Protein AF-A0A1B8QFK4-F1 (afdb_monomer_lite)

Sequence (98 aa):
LFEINRNTLNDWIKLYQEQGNTKPKPFAPVGVKHIITDLIAFEDYVNAQQFDTAKQLREQYLKDHPDIDISYNAFLQTLRRIKWSFKKRPRSLSKPIY

Radius of gyration: 25.4 Å; chains: 1; bounding box: 62×28×75 Å

pLDDT: mean 81.76, std 11.45, range [52.72, 92.69]

Foldseek 3Di:
DPPDDPVVVVVQVVVCVVPVDSDPDPDDPPDDDQLDPDLPVVVVLVVVDDDDDLVVVVVVVCVVPVVGDDDSVSSVVSCVVNVNDCPPDPDPPPPPDD

Organism: NCBI:txid34059

Secondary structure (DSSP, 8-state):
-----HHHHHHHHHHHHHHSS-PPPPPP--SPPPS---HHHHHHHHHH---SSHHHHHHHHHHH-TT----HHHHHHHHHHTT-----PPP-------

Structure (mmCIF, N/CA/C/O backbone):
data_AF-A0A1B8QFK4-F1
#
_entry.id   AF-A0A1B8QFK4-F1
#
loop_
_atom_site.group_PDB
_atom_site.id
_atom_site.type_symbol
_atom_site.label_atom_id
_atom_site.label_alt_id
_atom_site.label_comp_id
_atom_site.label_asym_id
_atom_site.label_entity_id
_atom_site.label_seq_id
_atom_site.pdbx_PDB_ins_code
_atom_site.Cartn_x
_atom_site.Cartn_y
_atom_site.Cartn_z
_atom_site.occupancy
_atom_site.B_iso_or_equiv
_atom_site.auth_seq_id
_atom_site.auth_comp_id
_atom_site.auth_asym_id
_atom_site.auth_atom_id
_atom_site.pdbx_PDB_model_num
ATOM 1 N N . LEU A 1 1 ? 30.939 13.420 -40.192 1.00 68.50 1 LEU A N 1
ATOM 2 C CA . LEU A 1 1 ? 30.872 12.275 -39.253 1.00 68.50 1 LEU A CA 1
ATOM 3 C C . LEU A 1 1 ? 29.815 12.607 -38.210 1.00 68.50 1 LEU A C 1
ATOM 5 O O . LEU A 1 1 ? 29.746 13.766 -37.830 1.00 68.50 1 LEU A O 1
ATOM 9 N N . PHE A 1 2 ? 29.003 11.651 -37.762 1.00 71.12 2 PHE A N 1
ATOM 10 C CA . PHE A 1 2 ? 28.141 11.883 -36.599 1.00 71.12 2 PHE A CA 1
ATOM 11 C C . PHE A 1 2 ? 29.044 11.923 -35.358 1.00 71.12 2 PHE A C 1
ATOM 13 O O . PHE A 1 2 ? 29.785 10.968 -35.137 1.00 71.12 2 PHE A O 1
ATOM 20 N N . GLU A 1 3 ? 29.048 13.023 -34.603 1.00 85.69 3 GLU A N 1
ATOM 21 C CA . GLU A 1 3 ? 29.883 13.260 -33.407 1.00 85.69 3 GLU A CA 1
ATOM 22 C C . GLU A 1 3 ? 29.437 12.394 -32.213 1.00 85.69 3 GLU A C 1
ATOM 24 O O . GLU A 1 3 ? 29.067 12.874 -31.147 1.00 85.69 3 GLU A O 1
ATOM 29 N N . ILE A 1 4 ? 29.407 11.080 -32.416 1.00 85.38 4 ILE A N 1
ATOM 30 C CA . ILE A 1 4 ? 28.881 10.095 -31.479 1.00 85.38 4 ILE A CA 1
ATOM 31 C C . ILE A 1 4 ? 30.017 9.156 -31.100 1.00 85.38 4 ILE A C 1
ATOM 33 O O . ILE A 1 4 ? 30.808 8.722 -31.942 1.00 85.38 4 ILE A O 1
ATOM 37 N N . ASN A 1 5 ? 30.089 8.813 -29.817 1.00 88.31 5 ASN A N 1
ATOM 38 C CA . ASN A 1 5 ? 31.053 7.840 -29.333 1.00 88.31 5 ASN A CA 1
ATOM 39 C C . ASN A 1 5 ? 30.799 6.466 -29.985 1.00 88.31 5 ASN A C 1
ATOM 41 O O . ASN A 1 5 ? 29.658 6.011 -30.096 1.00 88.31 5 ASN A O 1
ATOM 45 N N . ARG A 1 6 ? 31.874 5.771 -30.377 1.00 87.75 6 ARG A N 1
ATOM 46 C CA . ARG A 1 6 ? 31.808 4.424 -30.960 1.00 87.75 6 ARG A CA 1
ATOM 47 C C . ARG A 1 6 ? 31.038 3.436 -30.077 1.00 87.75 6 ARG A C 1
ATOM 49 O O . ARG A 1 6 ? 30.329 2.591 -30.612 1.00 87.75 6 ARG A O 1
ATOM 56 N N . ASN A 1 7 ? 31.134 3.572 -28.756 1.00 89.44 7 ASN A N 1
ATOM 57 C CA . ASN A 1 7 ? 30.418 2.724 -27.803 1.00 89.44 7 ASN A CA 1
ATOM 58 C C . ASN A 1 7 ? 28.906 2.952 -27.878 1.00 89.44 7 ASN A C 1
ATOM 60 O O . ASN A 1 7 ? 28.156 1.994 -28.009 1.00 89.44 7 ASN A O 1
ATOM 64 N N . THR A 1 8 ? 28.466 4.211 -27.927 1.00 85.75 8 THR A N 1
ATOM 65 C CA . THR A 1 8 ? 27.048 4.564 -28.088 1.00 85.75 8 THR A CA 1
ATOM 66 C C . THR A 1 8 ? 26.483 4.031 -29.403 1.00 85.75 8 THR A C 1
ATOM 68 O O . THR A 1 8 ? 25.373 3.508 -29.434 1.00 85.75 8 THR A O 1
ATOM 71 N N . LEU A 1 9 ? 27.263 4.102 -30.487 1.00 87.81 9 LEU A N 1
ATOM 72 C CA . LEU A 1 9 ? 26.866 3.521 -31.769 1.00 87.81 9 LEU A CA 1
ATOM 73 C C . LEU A 1 9 ? 26.716 1.993 -31.682 1.00 87.81 9 LEU A C 1
ATOM 75 O O . LEU A 1 9 ? 25.743 1.446 -32.197 1.00 87.81 9 LEU A O 1
ATOM 79 N N . ASN A 1 10 ? 27.647 1.305 -31.016 1.00 89.06 10 ASN A N 1
ATOM 80 C CA . ASN A 1 10 ? 27.565 -0.142 -30.813 1.00 89.06 10 ASN A CA 1
ATOM 81 C C . ASN A 1 10 ? 26.351 -0.531 -29.953 1.00 89.06 10 ASN A C 1
ATOM 83 O O . ASN A 1 10 ? 25.667 -1.499 -30.281 1.00 89.06 10 ASN A O 1
ATOM 87 N N . ASP A 1 11 ? 26.046 0.237 -28.904 1.00 86.31 11 ASP A N 1
ATOM 88 C CA . ASP A 1 11 ? 24.876 0.009 -28.050 1.00 86.31 11 ASP A CA 1
ATOM 89 C C . ASP A 1 11 ? 23.569 0.151 -28.840 1.00 86.31 11 ASP A C 1
ATOM 91 O O . ASP A 1 11 ? 22.658 -0.661 -28.687 1.00 86.31 11 ASP A O 1
ATOM 95 N N . TRP A 1 12 ? 23.480 1.134 -29.741 1.00 86.69 12 TRP A N 1
ATOM 96 C CA . TRP A 1 12 ? 22.313 1.302 -30.612 1.00 86.69 12 TRP A CA 1
ATOM 97 C C . TRP A 1 12 ? 22.166 0.171 -31.629 1.00 86.69 12 TRP A C 1
ATOM 99 O O . TRP A 1 12 ? 21.052 -0.297 -31.856 1.00 86.69 12 TRP A O 1
ATOM 109 N N . ILE A 1 13 ? 23.272 -0.298 -32.215 1.00 88.50 13 ILE A N 1
ATOM 110 C CA . ILE A 1 13 ? 23.261 -1.455 -33.124 1.00 88.50 13 ILE A CA 1
ATOM 111 C C . ILE A 1 13 ? 22.782 -2.703 -32.378 1.00 88.50 13 ILE A C 1
ATOM 113 O O . ILE A 1 13 ? 21.934 -3.435 -32.889 1.00 88.50 13 ILE A O 1
ATOM 117 N N . LYS A 1 14 ? 23.273 -2.919 -31.154 1.00 89.12 14 LYS A N 1
ATOM 118 C CA . LYS A 1 14 ? 22.857 -4.038 -30.307 1.00 89.12 14 LYS A CA 1
ATOM 119 C C . LYS A 1 14 ? 21.370 -3.955 -29.945 1.00 89.12 14 LYS A C 1
ATOM 121 O O . LYS A 1 14 ? 20.651 -4.933 -30.118 1.00 89.12 14 LYS A O 1
ATOM 126 N N . LEU A 1 15 ? 20.885 -2.781 -29.532 1.00 86.62 15 LEU A N 1
ATOM 127 C CA . LEU A 1 15 ? 19.460 -2.554 -29.256 1.00 86.62 15 LEU A CA 1
ATOM 128 C C . LEU A 1 15 ? 18.583 -2.828 -30.487 1.00 86.62 15 LEU A C 1
ATOM 130 O O . LEU A 1 15 ? 17.532 -3.454 -30.362 1.00 86.62 15 LEU A O 1
ATOM 134 N N . TYR A 1 16 ? 19.032 -2.419 -31.676 1.00 88.31 16 TYR A N 1
ATOM 135 C CA . TYR A 1 16 ? 18.316 -2.672 -32.924 1.00 88.31 16 TYR A CA 1
ATOM 136 C C . TYR A 1 16 ? 18.262 -4.162 -33.283 1.00 88.31 16 TYR A C 1
ATOM 138 O O . TYR A 1 16 ? 17.214 -4.645 -33.703 1.00 88.31 16 TYR A O 1
ATOM 146 N N . GLN A 1 17 ? 19.354 -4.905 -33.082 1.00 88.75 17 GLN A N 1
ATOM 147 C CA . GLN A 1 17 ? 19.372 -6.360 -33.275 1.00 88.75 17 GLN A CA 1
ATOM 148 C C . GLN A 1 17 ? 18.430 -7.086 -32.305 1.00 88.75 17 GLN A C 1
ATOM 150 O O . GLN A 1 17 ? 17.782 -8.052 -32.695 1.00 88.75 17 GLN A O 1
ATOM 155 N N . GLU A 1 18 ? 18.328 -6.616 -31.060 1.00 85.38 18 GLU A N 1
ATOM 156 C CA . GLU A 1 18 ? 17.480 -7.226 -30.030 1.00 85.38 18 GLU A CA 1
ATOM 157 C C . GLU A 1 18 ? 15.984 -6.900 -30.196 1.00 85.38 18 GLU A C 1
ATOM 159 O O . GLU A 1 18 ? 15.139 -7.751 -29.927 1.00 85.38 18 GLU A O 1
ATOM 164 N N . GLN A 1 19 ? 15.634 -5.674 -30.603 1.00 83.31 19 GLN A N 1
ATOM 165 C CA . GLN A 1 19 ? 14.250 -5.166 -30.563 1.00 83.31 19 GLN A CA 1
ATOM 166 C C . GLN A 1 19 ? 13.653 -4.857 -31.945 1.00 83.31 19 GLN A C 1
ATOM 168 O O . GLN A 1 19 ? 12.477 -4.494 -32.042 1.00 83.31 19 GLN A O 1
ATOM 173 N N . GLY A 1 20 ? 14.453 -4.929 -33.013 1.00 85.00 20 GLY A N 1
ATOM 174 C CA . GLY A 1 20 ? 14.062 -4.529 -34.370 1.00 85.00 20 GLY A CA 1
ATOM 175 C C . GLY A 1 20 ? 13.809 -3.025 -34.530 1.00 85.00 20 GLY A C 1
ATOM 176 O O 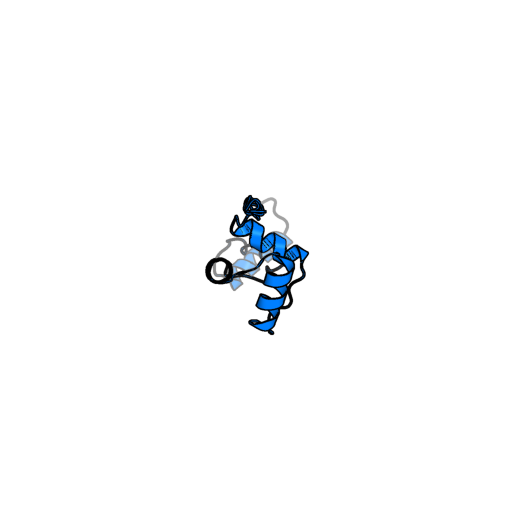. GLY A 1 20 ? 13.255 -2.596 -35.540 1.00 85.00 20 GLY A O 1
ATOM 177 N N . ASN A 1 21 ? 14.154 -2.212 -33.526 1.00 82.94 21 ASN A N 1
ATOM 178 C CA . ASN A 1 21 ? 13.966 -0.766 -33.534 1.00 82.94 21 ASN A CA 1
ATOM 179 C C . ASN A 1 21 ? 15.002 -0.060 -32.641 1.00 82.94 21 ASN A C 1
ATOM 181 O O . ASN A 1 21 ? 15.658 -0.687 -31.816 1.00 82.94 21 ASN A O 1
ATOM 185 N N . THR A 1 22 ? 15.157 1.253 -32.819 1.00 77.69 22 THR A N 1
ATOM 186 C CA . THR A 1 22 ? 16.117 2.088 -32.073 1.00 77.69 22 THR A CA 1
ATOM 187 C C . THR A 1 22 ? 15.481 2.843 -30.904 1.00 77.69 22 THR A C 1
ATOM 189 O O . THR A 1 22 ? 16.086 3.776 -30.371 1.00 77.69 22 THR A O 1
ATOM 192 N N . LYS A 1 23 ? 14.250 2.493 -30.502 1.00 81.38 23 LYS A N 1
ATOM 193 C CA . LYS A 1 23 ? 13.619 3.159 -29.362 1.00 81.38 23 LYS A CA 1
ATOM 194 C C . LYS A 1 23 ? 14.401 2.807 -28.094 1.00 81.38 23 LYS A C 1
ATOM 196 O O . LYS A 1 23 ? 14.801 1.656 -27.917 1.00 81.38 23 LYS A O 1
ATOM 201 N N . PRO A 1 24 ? 14.623 3.780 -27.197 1.00 78.19 24 PRO A N 1
ATOM 202 C CA . PRO A 1 24 ? 15.252 3.486 -25.923 1.00 78.19 24 PRO A CA 1
ATOM 203 C C . PRO A 1 24 ? 14.386 2.485 -25.157 1.00 78.19 24 PRO A C 1
ATOM 205 O O . PRO A 1 24 ? 13.154 2.570 -25.168 1.00 78.19 24 PRO A O 1
ATOM 208 N N . LYS A 1 25 ? 15.038 1.543 -24.471 1.00 78.06 25 LYS A N 1
ATOM 209 C CA . LYS A 1 25 ? 14.341 0.603 -23.594 1.00 78.06 25 LYS A CA 1
ATOM 210 C C . LYS A 1 25 ? 13.553 1.411 -22.554 1.00 78.06 25 LYS A C 1
ATOM 212 O O . LYS A 1 25 ? 14.136 2.324 -21.961 1.00 78.06 25 LYS A O 1
ATOM 217 N N . PRO A 1 26 ? 12.260 1.113 -22.326 1.00 75.19 26 PRO A N 1
ATOM 218 C CA . PRO A 1 26 ? 11.495 1.818 -21.313 1.00 75.19 26 PRO A CA 1
ATOM 219 C C . PRO A 1 26 ? 12.218 1.685 -19.976 1.00 75.19 26 PRO A C 1
ATOM 221 O O . PRO A 1 26 ? 12.664 0.599 -19.596 1.00 75.19 26 PRO A O 1
ATOM 224 N N . PHE A 1 27 ? 12.376 2.815 -19.297 1.00 75.56 27 PHE A N 1
ATOM 225 C CA . PHE A 1 27 ? 13.023 2.861 -18.000 1.00 75.56 27 PHE A CA 1
ATOM 226 C C . PHE A 1 27 ? 12.241 1.971 -17.033 1.00 75.56 27 PHE A C 1
ATOM 228 O O . PHE A 1 27 ? 11.018 2.089 -16.928 1.00 75.56 27 PHE A O 1
ATOM 235 N N . ALA A 1 28 ? 12.930 1.051 -16.356 1.00 74.25 28 ALA A N 1
ATOM 236 C CA . ALA A 1 28 ? 12.286 0.259 -15.320 1.00 74.25 28 ALA A CA 1
ATOM 237 C C . ALA A 1 28 ? 11.758 1.221 -14.241 1.00 74.25 28 ALA A C 1
ATOM 239 O O . ALA A 1 28 ? 12.473 2.162 -13.886 1.00 74.25 28 ALA A O 1
ATOM 240 N N . PRO A 1 29 ? 10.531 1.031 -13.724 1.00 66.06 29 PRO A N 1
ATOM 241 C CA . PRO A 1 29 ? 10.018 1.889 -12.669 1.00 66.06 29 PRO A CA 1
ATOM 242 C C . PRO A 1 29 ? 10.957 1.801 -11.465 1.00 66.06 29 PRO A C 1
ATOM 244 O O . PRO A 1 29 ? 11.130 0.741 -10.865 1.00 66.06 29 PRO A O 1
ATOM 247 N N . VAL A 1 30 ? 11.595 2.922 -11.141 1.00 65.19 30 VAL A N 1
ATOM 248 C CA . VAL A 1 30 ? 12.513 3.028 -10.007 1.00 65.19 30 VAL A CA 1
ATOM 249 C C . VAL A 1 30 ? 11.678 3.439 -8.808 1.00 65.19 30 VAL A C 1
ATOM 251 O O . VAL A 1 30 ? 11.151 4.547 -8.757 1.00 65.19 30 VAL A O 1
ATOM 254 N N . GLY A 1 31 ? 11.495 2.519 -7.866 1.00 65.19 31 GLY A N 1
ATOM 255 C CA . GLY A 1 31 ? 10.694 2.758 -6.674 1.00 65.19 31 GLY A CA 1
ATOM 256 C C . GLY A 1 31 ? 10.467 1.490 -5.861 1.00 65.19 31 GLY A C 1
ATOM 257 O O . GLY A 1 31 ? 10.593 0.372 -6.360 1.00 65.19 31 GLY A O 1
ATOM 258 N N . VAL A 1 32 ? 10.126 1.672 -4.586 1.00 66.62 32 VAL A N 1
ATOM 259 C CA . VAL A 1 32 ? 9.720 0.568 -3.709 1.00 66.62 32 VAL A CA 1
ATOM 260 C C . VAL A 1 32 ? 8.392 0.014 -4.220 1.00 66.62 32 VAL A C 1
ATOM 262 O O . VAL A 1 32 ? 7.427 0.764 -4.372 1.00 66.62 32 VAL A O 1
ATOM 265 N N . LYS A 1 33 ? 8.332 -1.298 -4.478 1.00 72.44 33 LYS A N 1
ATOM 266 C CA . LYS A 1 33 ? 7.073 -1.968 -4.822 1.00 72.44 33 LYS A CA 1
ATOM 267 C C . LYS A 1 33 ? 6.075 -1.768 -3.682 1.00 72.44 33 LYS A C 1
ATOM 269 O O . LYS A 1 33 ? 6.390 -2.024 -2.520 1.00 72.44 33 LYS A O 1
ATOM 274 N N . HIS A 1 34 ? 4.877 -1.297 -4.008 1.00 77.12 34 HIS A N 1
ATOM 275 C CA . HIS A 1 34 ? 3.806 -1.210 -3.024 1.00 77.12 34 HIS A CA 1
ATOM 276 C C . HIS A 1 34 ? 3.325 -2.615 -2.672 1.00 77.12 34 HIS A C 1
ATOM 278 O O . HIS A 1 34 ? 3.098 -3.425 -3.562 1.00 77.12 34 HIS A O 1
ATOM 284 N N . ILE A 1 35 ? 3.185 -2.876 -1.374 1.00 84.56 35 ILE A N 1
ATOM 285 C CA . ILE A 1 35 ? 2.785 -4.185 -0.847 1.00 84.56 35 ILE A CA 1
ATOM 286 C C . ILE A 1 35 ? 1.299 -4.439 -1.138 1.00 84.56 35 ILE A C 1
ATOM 288 O O . ILE A 1 35 ? 0.928 -5.517 -1.579 1.00 84.56 35 ILE A O 1
ATOM 292 N N . ILE A 1 36 ? 0.460 -3.412 -0.961 1.00 85.69 36 ILE A N 1
ATOM 293 C CA . ILE A 1 36 ? -0.941 -3.422 -1.394 1.00 85.69 36 ILE A CA 1
ATOM 294 C C . ILE A 1 36 ? -0.997 -2.757 -2.769 1.00 85.69 36 ILE A C 1
ATOM 296 O O . ILE A 1 36 ? -0.779 -1.547 -2.891 1.00 85.69 36 ILE A O 1
ATOM 300 N N . THR A 1 37 ? -1.226 -3.566 -3.800 1.00 84.12 37 THR A N 1
ATOM 301 C CA . THR A 1 37 ? -1.295 -3.126 -5.200 1.00 84.12 37 THR A CA 1
ATOM 302 C C . THR A 1 37 ? -2.718 -2.825 -5.649 1.00 84.12 37 THR A C 1
ATOM 304 O O . THR A 1 37 ? -2.919 -1.872 -6.398 1.00 84.12 37 THR A O 1
ATOM 307 N N . ASP A 1 38 ? -3.694 -3.606 -5.182 1.00 89.31 38 ASP A N 1
ATOM 308 C CA . ASP A 1 38 ? -5.107 -3.391 -5.487 1.00 89.31 38 ASP A CA 1
ATOM 309 C C . ASP A 1 38 ? -5.725 -2.430 -4.467 1.00 89.31 38 ASP A C 1
ATOM 311 O O . ASP A 1 38 ? -6.054 -2.799 -3.339 1.00 89.31 38 ASP A O 1
ATOM 315 N N . LEU A 1 39 ? -5.818 -1.158 -4.857 1.00 89.88 39 LEU A N 1
ATOM 316 C CA . LEU A 1 39 ? -6.386 -0.113 -4.008 1.00 89.88 39 LEU A CA 1
ATOM 317 C C . LEU A 1 39 ? -7.915 -0.169 -3.947 1.00 89.88 39 LEU A C 1
ATOM 319 O O . LEU A 1 39 ? -8.469 0.297 -2.959 1.00 89.88 39 LEU A O 1
ATOM 323 N N . ILE A 1 40 ? -8.576 -0.729 -4.964 1.00 90.88 40 ILE A N 1
ATOM 324 C CA . ILE A 1 40 ? -10.042 -0.794 -5.030 1.00 90.88 40 ILE A CA 1
ATOM 325 C C . ILE A 1 40 ? -10.527 -1.863 -4.055 1.00 90.88 40 ILE A C 1
ATOM 327 O O . ILE A 1 40 ? -11.304 -1.562 -3.154 1.00 90.88 40 ILE A O 1
ATOM 331 N N . ALA A 1 41 ? -9.971 -3.075 -4.151 1.00 90.81 41 ALA A N 1
ATOM 332 C CA . ALA A 1 41 ? -10.289 -4.151 -3.215 1.00 90.81 41 ALA A CA 1
ATOM 333 C C . ALA A 1 41 ? -9.959 -3.763 -1.764 1.00 90.81 41 ALA A C 1
ATOM 335 O O . ALA A 1 41 ? -10.696 -4.096 -0.836 1.00 90.81 41 ALA A O 1
ATOM 336 N N . PHE A 1 42 ? -8.864 -3.020 -1.563 1.00 91.38 42 P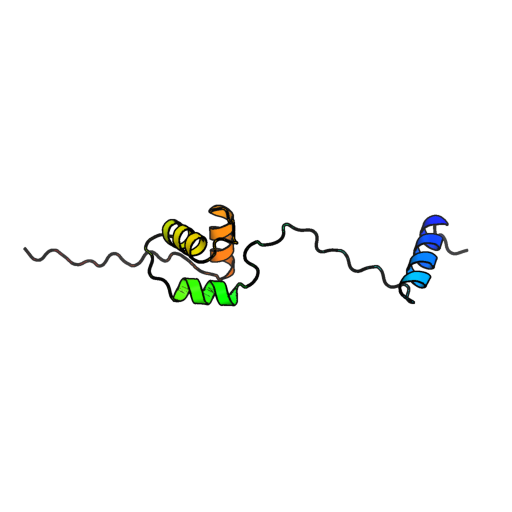HE A N 1
ATOM 337 C CA . PHE A 1 42 ? -8.507 -2.496 -0.249 1.00 91.38 42 PHE A CA 1
ATOM 338 C C . PHE A 1 42 ? -9.519 -1.462 0.264 1.00 91.38 42 PHE A C 1
ATOM 340 O O . PHE A 1 42 ? -9.903 -1.522 1.428 1.00 91.38 42 PHE A O 1
ATOM 347 N N . GLU A 1 43 ? -9.969 -0.525 -0.574 1.00 92.69 43 GLU A N 1
ATOM 348 C CA . GLU A 1 43 ? -10.986 0.462 -0.197 1.00 92.69 43 GLU A CA 1
ATOM 349 C C . GLU A 1 43 ? -12.316 -0.206 0.177 1.00 92.69 43 GLU A C 1
ATOM 351 O O . GLU A 1 43 ? -12.882 0.107 1.227 1.00 92.69 43 GLU A O 1
ATOM 356 N N . ASP A 1 44 ? -12.767 -1.179 -0.614 1.00 91.81 44 ASP A N 1
ATOM 357 C CA . ASP A 1 44 ? -13.978 -1.953 -0.332 1.00 91.81 44 ASP A CA 1
ATOM 358 C C . ASP A 1 44 ? -13.862 -2.721 0.989 1.00 91.81 44 ASP A C 1
ATOM 360 O O . ASP A 1 44 ? -14.774 -2.679 1.820 1.00 91.81 44 ASP A O 1
ATOM 364 N N . TYR A 1 45 ? -12.712 -3.358 1.234 1.00 91.75 45 TYR A N 1
ATOM 365 C CA . TYR A 1 45 ? -12.432 -4.023 2.504 1.00 91.75 45 TYR A CA 1
ATOM 366 C C . TYR A 1 45 ? -12.514 -3.038 3.677 1.00 91.75 45 TYR A C 1
ATOM 368 O O . TYR A 1 45 ? -13.200 -3.298 4.665 1.00 91.75 45 TYR A O 1
ATOM 376 N N . VAL A 1 46 ? -11.853 -1.882 3.572 1.00 90.00 46 VAL A N 1
ATOM 377 C CA . VAL A 1 46 ? -11.853 -0.863 4.630 1.00 90.00 46 VAL A CA 1
ATOM 378 C C . VAL A 1 46 ? -13.265 -0.338 4.902 1.00 90.00 46 VAL A C 1
ATOM 380 O O . VAL A 1 46 ? -13.608 -0.110 6.059 1.00 90.00 46 VAL A O 1
ATOM 383 N N . ASN A 1 47 ? -14.099 -0.176 3.876 1.00 87.69 47 ASN A N 1
ATOM 384 C CA . ASN A 1 47 ? -15.478 0.290 4.031 1.00 87.69 47 ASN A CA 1
ATOM 385 C C . ASN A 1 47 ? -16.419 -0.776 4.618 1.00 87.69 47 ASN A C 1
ATOM 387 O O . ASN A 1 47 ? -17.396 -0.424 5.281 1.00 87.69 47 ASN A O 1
ATOM 391 N N . ALA A 1 48 ? -16.133 -2.061 4.403 1.00 89.25 48 ALA A N 1
ATOM 392 C CA . ALA A 1 48 ? -16.929 -3.163 4.939 1.00 89.25 48 ALA A CA 1
ATOM 393 C C . ALA A 1 48 ? -16.697 -3.406 6.442 1.00 89.25 48 ALA A C 1
ATOM 395 O O . ALA A 1 48 ? -17.591 -3.895 7.135 1.00 89.25 48 ALA A O 1
ATOM 396 N N . GLN A 1 49 ? -15.511 -3.074 6.961 1.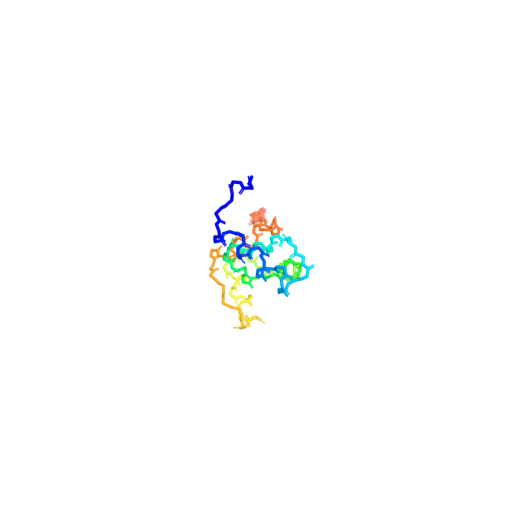00 86.56 49 GLN A N 1
ATOM 397 C CA . GLN A 1 49 ? -15.140 -3.365 8.347 1.00 86.56 49 GLN A CA 1
ATOM 398 C C . GLN A 1 49 ? -15.551 -2.258 9.327 1.00 86.56 49 GLN A C 1
ATOM 400 O O . GLN A 1 49 ? -15.441 -1.064 9.049 1.00 86.56 49 GLN A O 1
ATOM 405 N N . GLN A 1 50 ? -15.954 -2.653 10.538 1.00 81.50 50 GLN A N 1
ATOM 406 C CA . GLN A 1 50 ? -16.122 -1.732 11.664 1.00 81.50 50 GLN A CA 1
ATOM 407 C C . GLN A 1 50 ? -14.895 -1.779 12.574 1.00 81.50 50 GLN A C 1
ATOM 409 O O . GLN A 1 50 ? -14.549 -2.825 13.112 1.00 81.50 50 GLN A O 1
ATOM 414 N N . PHE A 1 51 ? -14.253 -0.631 12.777 1.00 84.19 51 PHE A N 1
ATOM 415 C CA . PHE A 1 51 ? -13.065 -0.504 13.619 1.00 84.19 51 PHE A CA 1
ATOM 416 C C . PHE A 1 51 ? -12.987 0.890 14.251 1.00 84.19 51 PHE A C 1
ATOM 418 O O . PHE A 1 51 ? -13.441 1.879 13.669 1.00 84.19 51 PHE A O 1
ATOM 425 N N . ASP A 1 52 ? -12.371 0.975 15.433 1.00 80.31 52 ASP A N 1
ATOM 426 C CA . ASP A 1 52 ? -12.184 2.233 16.171 1.00 80.31 52 ASP A CA 1
ATOM 427 C C . ASP A 1 52 ? -10.794 2.839 15.973 1.00 80.31 52 ASP A C 1
ATOM 429 O O . ASP A 1 52 ? -10.572 4.016 16.258 1.00 80.31 52 ASP A O 1
ATOM 433 N N . THR A 1 53 ? -9.830 2.050 15.497 1.00 85.50 53 THR A N 1
ATOM 434 C CA . THR A 1 53 ? -8.462 2.511 15.250 1.00 85.50 53 THR A CA 1
ATOM 435 C C . THR A 1 53 ? -7.878 1.875 13.994 1.00 85.50 53 THR A C 1
ATOM 437 O O . THR A 1 53 ? -8.135 0.716 13.677 1.00 85.50 53 THR A O 1
ATOM 440 N N . ALA A 1 54 ? -7.008 2.612 13.298 1.00 87.00 54 ALA A N 1
ATOM 441 C CA . ALA A 1 54 ? -6.281 2.077 12.143 1.00 87.00 54 ALA A CA 1
ATOM 442 C C . ALA A 1 54 ? -5.356 0.900 12.514 1.00 87.00 54 ALA A C 1
ATOM 444 O O . ALA A 1 54 ? -5.037 0.071 11.667 1.00 87.00 54 ALA A O 1
ATOM 445 N N . LYS A 1 55 ? -4.924 0.817 13.782 1.00 89.25 55 LYS A N 1
ATOM 446 C CA . LYS A 1 55 ? -4.112 -0.296 14.285 1.00 89.25 55 LYS A CA 1
ATOM 447 C C . LYS A 1 55 ? -4.913 -1.601 14.313 1.00 89.25 55 LYS A C 1
ATOM 449 O O . LYS A 1 55 ? -4.421 -2.596 13.797 1.00 89.25 55 LYS A O 1
ATOM 454 N N . GLN A 1 56 ? -6.142 -1.564 14.835 1.00 89.88 56 GLN A N 1
ATOM 455 C CA . GLN A 1 56 ? -7.054 -2.715 14.824 1.00 89.88 56 GLN A CA 1
ATOM 456 C C . GLN A 1 56 ? -7.356 -3.169 13.396 1.00 89.88 56 GLN A C 1
ATOM 458 O O . GLN A 1 56 ? -7.239 -4.349 13.090 1.00 89.88 56 GLN A O 1
ATOM 463 N N . LEU A 1 57 ? -7.663 -2.221 12.504 1.00 91.12 57 LEU A N 1
ATOM 464 C CA . LEU A 1 57 ? -7.916 -2.528 11.098 1.00 91.12 57 LEU A CA 1
ATOM 465 C C . LEU A 1 57 ? -6.715 -3.224 10.437 1.00 91.12 57 LEU A C 1
ATOM 467 O O . LEU A 1 57 ? -6.899 -4.197 9.711 1.00 91.12 57 LEU A O 1
ATOM 471 N N . ARG A 1 58 ? -5.484 -2.761 10.703 1.00 91.94 58 ARG A N 1
ATOM 472 C CA . ARG A 1 58 ? -4.268 -3.421 10.204 1.00 91.94 58 ARG A CA 1
ATOM 473 C C . ARG A 1 58 ? -4.144 -4.846 10.734 1.00 91.94 58 ARG A C 1
ATOM 475 O O . ARG A 1 58 ? -3.814 -5.741 9.969 1.00 91.94 58 ARG A O 1
ATOM 482 N N . GLU A 1 59 ? -4.332 -5.044 12.034 1.00 92.12 59 GLU A N 1
ATOM 483 C CA . GLU A 1 59 ? -4.224 -6.369 12.657 1.00 92.12 59 GLU A CA 1
ATOM 484 C C . GLU A 1 59 ? -5.244 -7.344 12.063 1.00 92.12 59 GLU A C 1
ATOM 486 O O . GLU A 1 59 ? -4.896 -8.481 11.758 1.00 92.12 59 GLU A O 1
ATOM 491 N N . GLN A 1 60 ? -6.469 -6.876 11.818 1.00 91.62 60 GLN A N 1
ATOM 492 C CA . GLN A 1 60 ? -7.499 -7.658 11.146 1.00 91.62 60 GLN A CA 1
ATOM 493 C C . GLN A 1 60 ? -7.121 -7.970 9.692 1.00 91.62 60 GLN A C 1
ATOM 495 O O . GLN A 1 60 ? -7.176 -9.121 9.280 1.00 91.62 60 GLN A O 1
ATOM 500 N N . TYR A 1 61 ? -6.634 -6.976 8.946 1.00 91.94 61 TYR A N 1
ATOM 501 C CA . TYR A 1 61 ? -6.194 -7.165 7.562 1.00 91.94 61 TYR A CA 1
ATOM 502 C C . TYR A 1 61 ? -5.053 -8.187 7.441 1.00 91.94 61 TYR A C 1
ATOM 504 O O . TYR A 1 61 ? -5.073 -9.025 6.550 1.00 91.94 61 TYR A O 1
ATOM 512 N N . LEU A 1 62 ? -4.079 -8.169 8.357 1.00 91.88 62 LEU A N 1
ATOM 513 C CA . LEU A 1 62 ? -2.992 -9.159 8.390 1.00 91.88 62 LEU A CA 1
ATOM 514 C C . LEU A 1 62 ? -3.479 -10.568 8.753 1.00 91.88 62 LEU A C 1
ATOM 516 O O . LEU A 1 62 ? -2.866 -11.553 8.356 1.00 91.88 62 LEU A O 1
ATOM 520 N N . LYS A 1 63 ? -4.568 -10.670 9.521 1.00 92.06 63 LYS A N 1
ATOM 521 C CA . LYS A 1 63 ? -5.185 -11.952 9.867 1.00 92.06 63 LYS A CA 1
ATOM 522 C C . LYS A 1 63 ? -5.920 -12.559 8.672 1.00 92.06 63 LYS A C 1
ATOM 524 O O . LYS A 1 63 ? -5.810 -13.761 8.449 1.00 92.06 63 LYS A O 1
ATOM 529 N N . ASP A 1 64 ? -6.634 -11.726 7.921 1.00 91.00 64 ASP A N 1
ATOM 530 C CA . ASP A 1 64 ? -7.404 -12.146 6.747 1.00 91.00 64 ASP A CA 1
ATOM 531 C C . ASP A 1 64 ? -6.504 -12.337 5.507 1.00 91.00 64 ASP A C 1
ATOM 533 O O . ASP A 1 64 ? -6.835 -13.111 4.609 1.00 91.00 64 ASP A O 1
ATOM 537 N N . HIS A 1 65 ? -5.330 -11.694 5.485 1.00 87.88 65 HIS A N 1
ATOM 538 C CA . HIS A 1 65 ? -4.326 -11.793 4.423 1.00 87.88 65 HIS A CA 1
ATOM 539 C C . HIS A 1 65 ? -2.938 -12.177 4.975 1.00 87.88 65 HIS A C 1
ATOM 541 O O . HIS A 1 65 ? -2.049 -11.323 5.045 1.00 87.88 65 HIS A O 1
ATOM 547 N N . PRO A 1 66 ? -2.710 -13.455 5.335 1.00 88.44 66 PRO A N 1
ATOM 548 C CA . PRO A 1 66 ? -1.449 -13.904 5.935 1.00 88.44 66 PRO A CA 1
ATOM 549 C C . PRO A 1 66 ? -0.240 -13.798 4.991 1.00 88.44 66 PRO A C 1
ATOM 551 O O . PRO A 1 66 ? 0.894 -13.731 5.458 1.00 88.44 66 PRO A O 1
ATOM 554 N N . ASP A 1 67 ? -0.469 -13.743 3.676 1.00 88.69 67 ASP A N 1
ATOM 555 C CA . ASP A 1 67 ? 0.582 -13.574 2.661 1.00 88.69 67 ASP A CA 1
ATOM 556 C C . ASP A 1 67 ? 1.124 -12.138 2.588 1.00 88.69 67 ASP A C 1
ATOM 558 O O . ASP A 1 67 ? 2.123 -11.865 1.918 1.00 88.69 67 ASP A O 1
ATOM 562 N N . ILE A 1 68 ? 0.450 -11.195 3.249 1.00 87.19 68 ILE A N 1
ATOM 563 C CA . ILE A 1 68 ? 0.810 -9.786 3.237 1.00 87.19 68 ILE A CA 1
ATOM 564 C C . ILE A 1 68 ? 1.532 -9.450 4.536 1.00 87.19 68 ILE A C 1
ATOM 566 O O . ILE A 1 68 ? 0.937 -9.463 5.606 1.00 87.19 68 ILE A O 1
ATOM 570 N N . ASP A 1 69 ? 2.791 -9.029 4.435 1.00 87.56 69 ASP A N 1
ATOM 571 C CA . ASP A 1 69 ? 3.486 -8.364 5.537 1.00 87.56 69 ASP A CA 1
ATOM 572 C C . ASP A 1 69 ? 3.577 -6.866 5.251 1.00 87.56 69 ASP A C 1
ATOM 574 O O . ASP A 1 69 ? 4.292 -6.434 4.349 1.00 87.56 69 ASP A O 1
ATOM 578 N N . ILE A 1 70 ? 2.827 -6.054 6.001 1.00 87.94 70 ILE A N 1
ATOM 579 C CA . ILE A 1 70 ? 2.846 -4.596 5.878 1.00 87.94 70 ILE A CA 1
ATOM 580 C C . ILE A 1 70 ? 3.101 -3.926 7.229 1.00 87.94 70 ILE A C 1
ATOM 582 O O . ILE A 1 70 ? 2.419 -4.162 8.235 1.00 87.94 70 ILE A O 1
ATOM 586 N N . SER A 1 71 ? 4.074 -3.013 7.253 1.00 90.38 71 SER A N 1
ATOM 587 C CA . SER A 1 71 ? 4.335 -2.172 8.422 1.00 90.38 71 SER A CA 1
ATOM 588 C C . SER A 1 71 ? 3.180 -1.198 8.674 1.00 90.38 71 SER A C 1
ATOM 590 O O . SER A 1 71 ? 2.468 -0.791 7.756 1.00 90.38 71 SER A O 1
ATOM 592 N N . TYR A 1 72 ? 3.006 -0.762 9.922 1.00 90.44 72 TYR A N 1
ATOM 593 C CA . TYR A 1 72 ? 1.941 0.187 10.267 1.00 90.44 72 TYR A CA 1
ATOM 594 C C . TYR A 1 72 ? 2.035 1.505 9.484 1.00 90.44 72 TYR A C 1
ATOM 596 O O . TYR A 1 72 ? 1.027 2.012 9.001 1.00 90.44 72 TYR A O 1
ATOM 604 N N . ASN A 1 73 ? 3.245 2.028 9.277 1.00 89.88 73 ASN A N 1
ATOM 605 C CA . ASN A 1 73 ? 3.437 3.256 8.506 1.00 89.88 73 ASN A CA 1
ATOM 606 C C . ASN A 1 73 ? 3.057 3.072 7.030 1.00 89.88 73 ASN A C 1
ATOM 608 O O . ASN A 1 73 ? 2.395 3.938 6.464 1.00 89.88 73 ASN A O 1
ATOM 612 N N . ALA A 1 74 ? 3.423 1.944 6.413 1.00 89.00 74 ALA A N 1
ATOM 613 C CA . ALA A 1 74 ? 3.014 1.633 5.043 1.00 89.00 74 ALA A CA 1
ATOM 614 C C . ALA A 1 74 ? 1.490 1.438 4.931 1.00 89.00 74 ALA A C 1
ATOM 616 O O . ALA A 1 74 ? 0.876 1.889 3.962 1.00 89.00 74 ALA A O 1
ATOM 617 N N . PHE A 1 75 ? 0.864 0.852 5.954 1.00 91.50 75 PHE A N 1
ATOM 618 C CA . PHE A 1 75 ? -0.589 0.728 6.055 1.00 91.50 75 PHE A CA 1
ATOM 619 C C . PHE A 1 75 ? -1.288 2.097 6.156 1.00 91.50 75 PHE A C 1
ATOM 621 O O . PHE A 1 75 ? -2.254 2.383 5.458 1.00 91.50 75 PHE A O 1
ATOM 628 N N . LEU A 1 76 ? -0.757 3.021 6.959 1.00 90.25 76 LEU A N 1
ATOM 629 C CA . LEU A 1 76 ? -1.287 4.387 7.017 1.00 90.25 76 LEU A CA 1
ATOM 630 C C . LEU A 1 76 ? -1.128 5.134 5.689 1.00 90.25 76 LEU A C 1
ATOM 632 O O . LEU A 1 76 ? -2.001 5.914 5.310 1.00 90.25 76 LEU A O 1
ATOM 636 N N . GLN A 1 77 ? -0.023 4.919 4.974 1.00 89.19 77 GLN A N 1
ATOM 637 C CA . GLN A 1 77 ? 0.168 5.525 3.657 1.00 89.19 77 GLN A CA 1
ATOM 638 C C . GLN A 1 77 ? -0.824 4.970 2.633 1.00 89.19 77 GLN A C 1
ATOM 640 O O . GLN A 1 77 ? -1.368 5.739 1.848 1.00 89.19 77 GLN A O 1
ATOM 645 N N . THR A 1 78 ? -1.112 3.668 2.657 1.00 90.00 78 THR A N 1
ATOM 646 C CA . THR A 1 78 ? -2.126 3.060 1.776 1.00 90.00 78 THR A CA 1
ATOM 647 C C . THR A 1 78 ? -3.531 3.577 2.091 1.00 90.00 78 THR A C 1
ATOM 649 O O . THR A 1 78 ? -4.225 3.983 1.163 1.00 90.00 78 THR A O 1
ATOM 652 N N . LEU A 1 79 ? -3.894 3.742 3.369 1.00 90.69 79 LEU A N 1
ATOM 653 C CA . LEU A 1 79 ? -5.131 4.436 3.764 1.00 90.69 79 LEU A CA 1
ATOM 654 C C . LEU A 1 79 ? -5.204 5.876 3.224 1.00 90.69 79 LEU A C 1
ATOM 656 O O . LEU A 1 79 ? -6.232 6.307 2.710 1.00 90.69 79 LEU A O 1
ATOM 660 N N . ARG A 1 80 ? -4.105 6.635 3.280 1.00 88.88 80 ARG A N 1
ATOM 661 C CA . ARG A 1 80 ? -4.071 8.001 2.723 1.00 88.88 80 ARG A CA 1
ATOM 662 C C . ARG A 1 80 ? -4.248 8.026 1.205 1.00 88.88 80 ARG A C 1
ATOM 664 O O . ARG A 1 80 ? -4.814 8.986 0.687 1.00 88.88 80 ARG A O 1
ATOM 671 N N . ARG A 1 81 ? -3.778 6.999 0.490 1.00 88.12 81 ARG A N 1
ATOM 672 C CA . ARG A 1 81 ? -3.904 6.907 -0.976 1.00 88.12 81 ARG A CA 1
ATOM 673 C C . ARG A 1 81 ? -5.346 6.740 -1.429 1.00 88.12 81 ARG A C 1
ATOM 675 O O . ARG A 1 81 ? -5.730 7.388 -2.394 1.00 88.12 81 ARG A O 1
ATOM 682 N N . ILE A 1 82 ? -6.144 5.975 -0.688 1.00 90.25 82 ILE A N 1
ATOM 683 C CA . ILE A 1 82 ? -7.596 5.863 -0.907 1.00 90.25 82 ILE A CA 1
ATOM 684 C C . ILE A 1 82 ? -8.369 7.062 -0.320 1.00 90.25 82 ILE A C 1
ATOM 686 O O . ILE A 1 82 ? -9.575 7.009 -0.126 1.00 90.25 82 ILE A O 1
ATOM 690 N N . LYS A 1 83 ? -7.674 8.163 0.019 1.00 86.94 83 LYS A N 1
ATOM 691 C CA . LYS A 1 83 ? -8.227 9.366 0.670 1.00 86.94 83 LYS A CA 1
ATOM 692 C C . LYS A 1 83 ? -9.005 9.070 1.957 1.00 86.94 83 LYS A C 1
ATOM 694 O O . LYS A 1 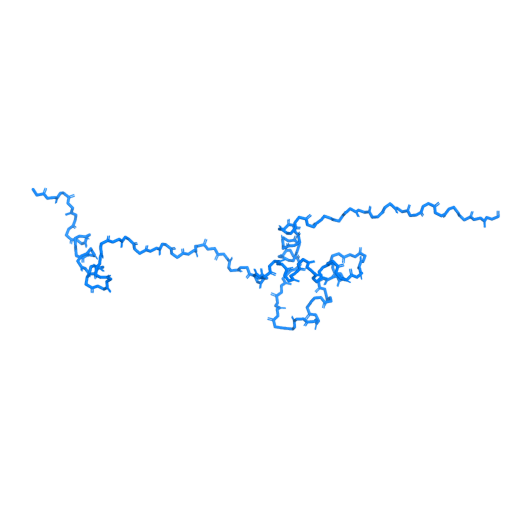83 ? -9.796 9.900 2.415 1.00 86.94 83 LYS A O 1
ATOM 699 N N . TRP A 1 84 ? -8.742 7.924 2.581 1.00 84.75 84 TRP A N 1
ATOM 700 C CA . TRP A 1 84 ? -9.406 7.542 3.807 1.00 84.75 84 TRP A CA 1
ATOM 701 C C . 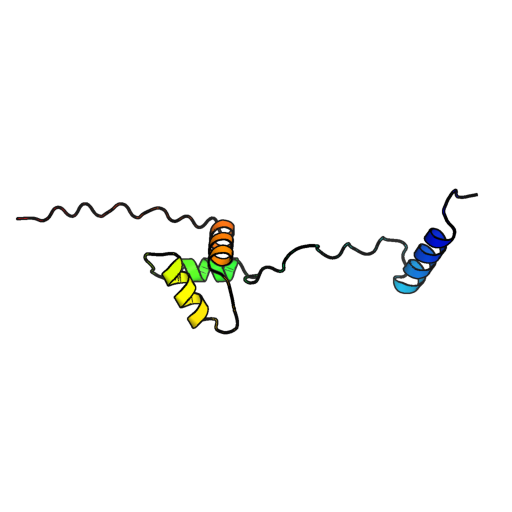TRP A 1 84 ? -8.842 8.386 4.947 1.00 84.75 84 TRP A C 1
ATOM 703 O O . TRP A 1 84 ? -7.644 8.374 5.248 1.00 84.75 84 TRP A O 1
ATOM 713 N N . SER A 1 85 ? -9.717 9.184 5.556 1.00 73.19 85 SER A N 1
ATOM 714 C CA . SER A 1 85 ? -9.364 10.060 6.666 1.00 73.19 85 SER A CA 1
ATOM 715 C C . SER A 1 85 ? -10.121 9.635 7.912 1.00 73.19 85 SER A C 1
ATOM 717 O O . SER A 1 85 ? -11.337 9.447 7.888 1.00 73.19 85 SER A O 1
ATOM 719 N N . PHE A 1 86 ? -9.392 9.526 9.022 1.00 67.12 86 PHE A N 1
ATOM 720 C CA . PHE A 1 86 ? -9.964 9.278 10.338 1.00 67.12 86 PHE A CA 1
ATOM 721 C C . PHE A 1 86 ? -10.694 10.549 10.803 1.00 67.12 86 PHE A C 1
ATOM 723 O O . PHE A 1 86 ? -10.196 11.303 11.642 1.00 67.1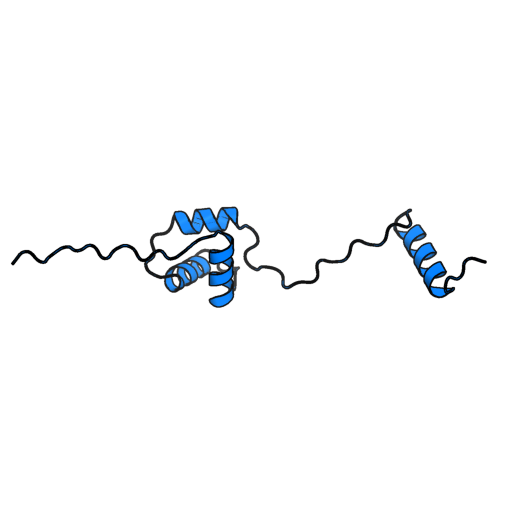2 86 PHE A O 1
ATOM 730 N N . LYS A 1 87 ? -11.868 10.852 10.238 1.00 59.88 87 LYS A N 1
ATOM 731 C CA . LYS A 1 87 ? -12.758 11.840 10.848 1.00 59.88 87 LYS A CA 1
ATOM 732 C C . LYS A 1 87 ? -13.210 11.226 12.162 1.00 59.88 87 LYS A C 1
ATOM 734 O O . LYS A 1 87 ? -13.972 10.264 12.161 1.00 59.88 87 LYS A O 1
ATOM 739 N N . LYS A 1 88 ? -12.693 11.744 13.284 1.00 57.12 88 LYS A N 1
ATOM 740 C CA . LYS A 1 88 ? -13.176 11.376 14.620 1.00 57.12 88 LYS A CA 1
ATOM 741 C C . LYS A 1 88 ? -14.700 11.407 14.563 1.00 57.12 88 LYS A C 1
ATOM 743 O O . LYS A 1 88 ? -15.257 12.461 14.251 1.00 57.12 88 LYS A O 1
ATOM 748 N N . ARG A 1 89 ? -15.364 10.273 14.824 1.00 57.03 89 ARG A N 1
ATOM 749 C CA . ARG A 1 89 ? -16.817 10.298 15.010 1.00 57.03 89 ARG A CA 1
ATOM 750 C C . ARG A 1 89 ? -17.082 11.356 16.085 1.00 57.03 89 ARG A C 1
ATOM 752 O O . ARG A 1 89 ? -16.367 11.348 17.097 1.00 57.03 89 ARG A O 1
ATOM 759 N N . PRO A 1 90 ? -18.015 12.301 15.875 1.00 52.72 90 PRO A N 1
ATOM 760 C CA . PRO A 1 90 ? -18.420 13.174 16.958 1.00 52.72 90 PRO A CA 1
ATOM 761 C C . PRO A 1 90 ? -18.773 12.262 18.128 1.00 52.72 90 PRO A C 1
ATOM 763 O O . PRO A 1 90 ? -19.550 11.322 17.958 1.00 52.72 90 PRO A O 1
ATOM 766 N N . ARG A 1 91 ? -18.130 12.476 19.283 1.00 53.09 91 ARG A N 1
ATOM 767 C CA . ARG A 1 91 ? -18.502 11.780 20.516 1.00 53.09 91 ARG A CA 1
ATOM 768 C C . ARG A 1 91 ? -20.010 11.961 20.641 1.00 53.09 91 ARG A C 1
ATOM 770 O O . ARG A 1 91 ? -20.461 13.106 20.658 1.00 53.09 91 ARG A O 1
ATOM 777 N N . SER A 1 92 ? -20.779 10.874 20.656 1.00 56.50 92 SER A N 1
ATOM 778 C CA . SER A 1 92 ? -22.200 10.972 20.959 1.00 56.50 92 SER A CA 1
ATOM 779 C C . SER A 1 92 ? -22.293 11.648 22.320 1.00 56.50 92 SER A C 1
ATOM 781 O O . SER A 1 92 ? -21.859 11.090 23.326 1.00 56.50 92 SER A O 1
ATOM 783 N N . LEU A 1 93 ? -22.791 12.883 22.346 1.00 56.31 93 LEU A N 1
ATOM 784 C CA . LEU A 1 93 ? -23.124 13.596 23.573 1.00 56.31 93 LEU A CA 1
ATOM 785 C C . LEU A 1 93 ? -24.390 12.960 24.164 1.00 56.31 93 LEU A C 1
ATOM 787 O O . LEU A 1 93 ? -25.406 13.627 24.335 1.00 56.31 93 LEU A O 1
ATOM 791 N N . SER A 1 94 ? -24.370 11.654 24.435 1.00 55.75 94 SER A N 1
ATOM 792 C CA . SER A 1 94 ? -25.370 11.033 25.289 1.00 55.75 94 SER A CA 1
ATOM 793 C C . SER A 1 94 ? -25.093 11.550 26.695 1.00 55.75 94 SER A C 1
ATOM 795 O O . SER A 1 94 ? -24.210 11.052 27.395 1.00 55.75 94 SER A O 1
ATOM 797 N N . LYS A 1 95 ? -25.789 12.629 27.066 1.00 56.19 95 LYS A N 1
ATOM 798 C CA . LYS A 1 95 ? -25.841 13.099 28.449 1.00 56.19 95 LYS A CA 1
ATOM 799 C C . LYS A 1 95 ? -26.351 11.929 29.301 1.00 56.19 95 LYS A C 1
ATOM 801 O O . LYS A 1 95 ? -27.373 11.353 28.926 1.00 56.19 95 LYS A O 1
ATOM 806 N N . PRO A 1 96 ? -25.675 11.552 30.399 1.00 62.19 96 PRO A N 1
ATOM 807 C CA . PRO A 1 96 ? -26.271 10.627 31.347 1.00 62.19 96 PRO A CA 1
ATOM 808 C C . PRO A 1 96 ? -27.536 11.291 31.895 1.00 62.19 96 PRO A C 1
ATOM 810 O O . PRO A 1 96 ? -27.480 12.405 32.416 1.00 62.19 96 PRO A O 1
ATOM 813 N N . ILE A 1 97 ? -28.676 10.639 31.691 1.00 57.31 97 ILE A N 1
ATOM 814 C CA . ILE A 1 97 ? -29.918 10.989 32.373 1.00 57.31 97 ILE A CA 1
ATOM 815 C C . ILE A 1 97 ? -29.743 10.440 33.793 1.00 57.31 97 ILE A C 1
ATOM 817 O O . ILE A 1 97 ? -29.732 9.222 33.968 1.00 57.31 97 ILE A O 1
ATOM 821 N N . TYR A 1 98 ? -29.498 11.330 34.754 1.00 59.62 98 TYR A N 1
ATOM 822 C CA . TYR A 1 98 ? -29.672 11.061 36.182 1.00 59.62 98 TYR A CA 1
ATOM 823 C C . TYR A 1 98 ? -31.034 11.593 36.611 1.00 59.62 98 TYR A C 1
ATOM 825 O O . TYR A 1 98 ? -31.394 12.693 36.125 1.00 59.62 98 TYR A O 1
#